Protein AF-A0A7W1IV87-F1 (afdb_monomer_lite)

Foldseek 3Di:
DDDPVNVVVQVVVCPDVPRDQDEAADQDPVSVVVCVVVPRPYYHHDPVSNVPPD

Radius of gyration: 12.71 Å; chains: 1; bounding box: 30×25×30 Å

Structure (mmCIF, N/CA/C/O backbone):
data_AF-A0A7W1IV87-F1
#
_entry.id   AF-A0A7W1IV87-F1
#
loop_
_atom_site.group_PDB
_atom_site.id
_atom_site.type_symbol
_atom_site.label_atom_id
_atom_site.label_alt_id
_atom_site.label_comp_id
_atom_site.label_asym_id
_atom_site.label_entity_id
_atom_site.label_seq_id
_atom_site.pdbx_PDB_ins_code
_atom_site.Cartn_x
_atom_site.Cartn_y
_atom_site.Cartn_z
_atom_site.occupancy
_atom_site.B_iso_or_equiv
_atom_site.auth_seq_id
_atom_site.auth_comp_id
_atom_site.auth_asym_id
_atom_site.auth_atom_id
_atom_site.pdbx_PDB_model_num
ATOM 1 N N . MET A 1 1 ? 1.912 19.433 9.025 1.00 65.12 1 MET A N 1
ATOM 2 C CA . MET A 1 1 ? 2.519 18.174 8.544 1.00 65.12 1 MET A CA 1
ATOM 3 C C . MET A 1 1 ? 2.006 17.059 9.426 1.00 65.12 1 MET A C 1
ATOM 5 O O . MET A 1 1 ? 2.079 17.216 10.636 1.00 65.12 1 MET A O 1
ATOM 9 N N . THR A 1 2 ? 1.469 15.992 8.844 1.00 88.56 2 THR A N 1
ATOM 10 C CA . THR A 1 2 ? 1.134 14.764 9.573 1.00 88.56 2 THR A CA 1
ATOM 11 C C . THR A 1 2 ? 2.425 14.032 9.933 1.00 88.56 2 THR A C 1
ATOM 13 O O . THR A 1 2 ? 3.338 13.928 9.115 1.00 88.56 2 THR A O 1
ATOM 16 N N . THR A 1 3 ? 2.529 13.548 11.162 1.00 98.00 3 THR A N 1
ATOM 17 C CA . THR A 1 3 ? 3.654 12.731 11.621 1.00 98.00 3 THR A CA 1
ATOM 18 C C . THR A 1 3 ? 3.584 11.328 11.019 1.00 98.00 3 THR A C 1
ATOM 20 O O . THR A 1 3 ? 2.521 10.851 10.615 1.00 98.00 3 THR A O 1
ATOM 23 N N . GLN A 1 4 ? 4.712 10.614 11.019 1.00 97.81 4 GLN A N 1
ATOM 24 C CA . GLN A 1 4 ? 4.743 9.213 10.588 1.00 97.81 4 GLN A CA 1
ATOM 25 C C . GLN A 1 4 ? 3.777 8.343 11.416 1.00 97.81 4 GLN A C 1
ATOM 27 O O . GLN A 1 4 ? 3.072 7.504 10.855 1.00 97.81 4 GLN A O 1
ATOM 32 N N . ARG A 1 5 ? 3.674 8.598 12.730 1.00 98.12 5 ARG A N 1
ATOM 33 C CA . ARG A 1 5 ? 2.748 7.887 13.625 1.00 98.12 5 ARG A CA 1
ATOM 34 C C . ARG A 1 5 ? 1.291 8.117 13.231 1.00 98.12 5 ARG A C 1
ATOM 36 O O . ARG A 1 5 ? 0.515 7.168 13.208 1.00 98.12 5 ARG A O 1
ATOM 43 N N . GLU A 1 6 ? 0.920 9.356 12.919 1.00 98.12 6 GLU A N 1
ATOM 44 C CA . GLU A 1 6 ? -0.438 9.683 12.467 1.00 98.12 6 GLU A CA 1
ATOM 45 C C . GLU A 1 6 ? -0.769 8.976 11.149 1.00 98.12 6 GLU A C 1
ATOM 47 O O . GLU A 1 6 ? -1.853 8.412 11.024 1.00 98.12 6 GLU A O 1
ATOM 52 N N . GLN A 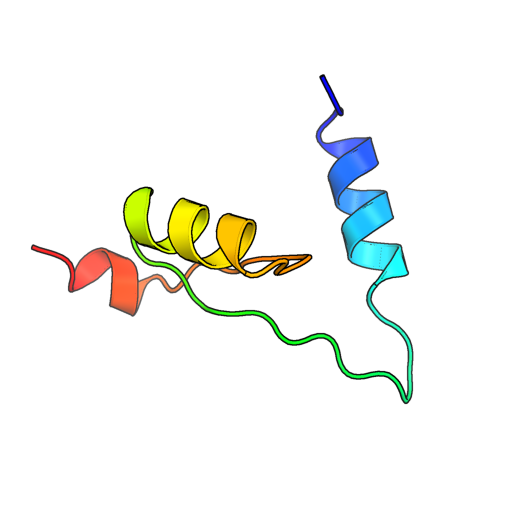1 7 ? 0.173 8.910 10.201 1.00 96.75 7 GLN A N 1
ATOM 53 C CA . GLN A 1 7 ? -0.031 8.152 8.961 1.00 96.75 7 GLN A CA 1
ATOM 54 C C . GLN A 1 7 ? -0.178 6.644 9.197 1.00 96.75 7 GLN A C 1
ATOM 56 O O . GLN A 1 7 ? -1.043 6.017 8.588 1.00 96.75 7 GLN A O 1
ATOM 61 N N . ALA A 1 8 ? 0.606 6.061 10.107 1.00 98.06 8 ALA A N 1
ATOM 62 C CA . ALA A 1 8 ? 0.487 4.646 10.458 1.00 98.06 8 ALA A CA 1
ATOM 63 C C . ALA A 1 8 ? -0.876 4.316 11.096 1.00 98.06 8 ALA A C 1
ATOM 65 O O . ALA A 1 8 ? -1.489 3.299 10.765 1.00 98.06 8 ALA A O 1
ATOM 66 N N . ILE A 1 9 ? -1.381 5.191 11.972 1.00 98.19 9 ILE A N 1
ATOM 67 C CA . ILE A 1 9 ? -2.718 5.056 12.569 1.00 98.19 9 ILE A CA 1
ATOM 68 C C . ILE A 1 9 ? -3.802 5.158 11.489 1.00 98.19 9 ILE A C 1
ATOM 70 O O . ILE A 1 9 ? -4.696 4.315 11.446 1.00 98.19 9 ILE A O 1
ATOM 74 N N . LEU A 1 10 ? -3.70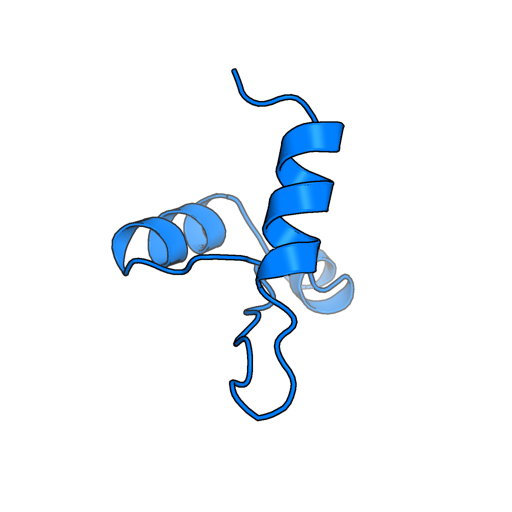6 6.140 10.584 1.00 96.88 10 LEU A N 1
ATOM 75 C CA . LEU A 1 10 ? -4.646 6.288 9.469 1.00 96.88 10 LEU A CA 1
ATOM 76 C C . LEU A 1 10 ? -4.669 5.043 8.573 1.00 96.88 10 LEU A C 1
ATOM 78 O O . LEU A 1 10 ? -5.747 4.530 8.286 1.00 96.88 10 LEU A O 1
ATOM 82 N N . LEU A 1 11 ? -3.501 4.521 8.183 1.00 97.12 11 LEU A N 1
ATOM 83 C CA . LEU A 1 11 ? -3.405 3.303 7.374 1.00 97.12 11 LEU A CA 1
ATOM 84 C C . LEU A 1 11 ? -4.016 2.095 8.096 1.00 97.12 11 LEU A C 1
ATOM 86 O O . LEU A 1 11 ? -4.735 1.311 7.482 1.00 97.12 11 LEU A O 1
ATOM 90 N N . THR A 1 12 ? -3.781 1.964 9.403 1.00 97.81 12 THR A N 1
ATOM 91 C CA . THR A 1 12 ? -4.354 0.883 10.221 1.00 97.81 12 THR A CA 1
ATOM 92 C C . THR A 1 12 ? -5.882 0.946 10.234 1.00 97.81 12 THR A C 1
ATOM 94 O O . THR A 1 12 ? -6.536 -0.067 10.010 1.00 97.81 12 THR A O 1
ATOM 97 N N . ASN A 1 13 ? -6.460 2.137 10.407 1.00 97.75 13 ASN A N 1
ATOM 98 C CA . ASN A 1 13 ? -7.914 2.334 10.434 1.00 97.75 13 ASN A CA 1
ATOM 99 C C . ASN A 1 13 ? -8.605 2.026 9.097 1.00 97.75 13 ASN A C 1
ATOM 101 O O . ASN A 1 13 ? -9.807 1.780 9.080 1.00 97.75 13 ASN A O 1
ATOM 105 N N . LEU A 1 14 ? -7.867 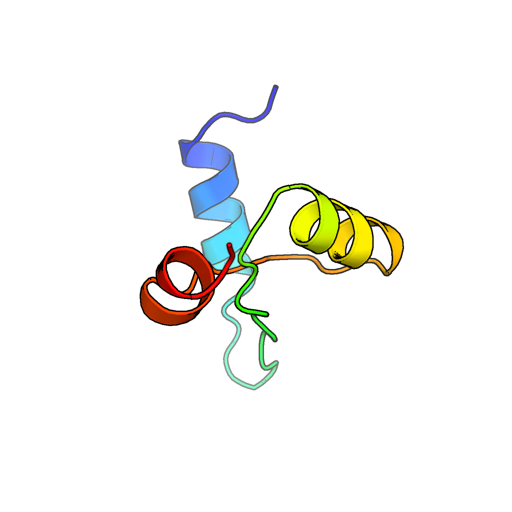2.034 7.984 1.00 97.50 14 LEU A N 1
ATOM 106 C CA . LEU A 1 14 ? -8.392 1.651 6.672 1.00 97.50 14 LEU A CA 1
ATOM 107 C C . LEU A 1 14 ? -8.474 0.125 6.470 1.00 97.50 14 LEU A C 1
ATOM 109 O O . LEU A 1 14 ? -9.101 -0.316 5.512 1.00 97.50 14 LEU A O 1
ATOM 113 N N . HIS A 1 15 ? -7.874 -0.693 7.342 1.00 97.50 15 HIS A N 1
ATOM 114 C CA . HIS A 1 15 ? -7.934 -2.156 7.248 1.00 97.50 15 HIS A CA 1
ATOM 115 C C . HIS A 1 15 ? -9.182 -2.703 7.954 1.00 97.50 15 HIS A C 1
ATOM 117 O O . HIS A 1 15 ? -9.127 -3.160 9.097 1.00 97.50 15 HIS A O 1
ATOM 123 N N . ILE A 1 16 ? -10.320 -2.669 7.261 1.00 97.75 16 ILE A N 1
ATOM 124 C CA . ILE A 1 16 ? -11.617 -3.076 7.808 1.00 97.75 16 ILE A CA 1
ATOM 125 C C . ILE A 1 16 ? -12.027 -4.429 7.217 1.00 97.75 16 ILE A C 1
ATOM 127 O O . ILE A 1 16 ? -12.085 -4.627 6.005 1.00 97.75 16 ILE A O 1
ATOM 131 N N . LYS A 1 17 ? -12.346 -5.399 8.079 1.00 97.50 17 LYS A N 1
ATOM 132 C CA . LYS A 1 17 ? -12.852 -6.703 7.631 1.00 97.50 17 LYS A CA 1
ATOM 133 C C . LYS A 1 17 ? -14.173 -6.517 6.876 1.00 97.50 17 LYS A C 1
ATOM 135 O O . LYS A 1 17 ? -15.137 -6.020 7.446 1.00 97.50 17 LYS A O 1
ATOM 140 N N . GLY A 1 18 ? -14.225 -6.990 5.633 1.00 97.62 18 GLY A N 1
ATOM 141 C CA . GLY A 1 18 ? -15.415 -6.894 4.780 1.00 97.62 18 GLY A CA 1
ATOM 142 C C . GLY A 1 18 ? -15.493 -5.623 3.928 1.00 97.62 18 GLY A C 1
ATOM 143 O O . GLY A 1 18 ? -16.379 -5.549 3.086 1.00 97.62 18 GLY A O 1
ATOM 144 N N . ASP A 1 19 ? -14.558 -4.683 4.090 1.00 96.69 19 ASP A N 1
ATOM 145 C CA . ASP A 1 19 ? -14.401 -3.505 3.229 1.00 96.69 19 ASP A CA 1
ATOM 146 C C . ASP A 1 19 ? -12.961 -3.486 2.679 1.00 96.69 19 ASP A C 1
ATOM 148 O O . ASP A 1 19 ? -12.036 -3.018 3.351 1.00 96.69 19 ASP A O 1
ATOM 152 N N . PRO A 1 20 ? -12.714 -4.125 1.521 1.00 94.81 20 PRO A N 1
ATOM 153 C CA . PRO A 1 20 ? -11.364 -4.331 1.019 1.00 94.81 20 PRO A CA 1
ATOM 154 C C . PRO A 1 20 ? -10.693 -3.008 0.636 1.00 94.81 20 PRO A C 1
ATOM 156 O O . PRO A 1 20 ? -11.184 -2.248 -0.198 1.00 94.81 20 PRO A O 1
ATOM 159 N N . LEU A 1 21 ? -9.504 -2.779 1.191 1.00 95.25 21 LEU A N 1
ATOM 160 C CA . LEU A 1 21 ? -8.651 -1.656 0.825 1.00 95.25 21 LEU A CA 1
ATOM 161 C C . LEU A 1 21 ? -7.832 -1.998 -0.427 1.00 95.25 21 LEU A C 1
ATOM 163 O O . LEU A 1 21 ? -7.078 -2.970 -0.433 1.00 95.25 21 LEU A O 1
ATOM 167 N N . ILE A 1 22 ? -7.950 -1.185 -1.479 1.00 93.69 22 ILE A N 1
ATOM 168 C CA . ILE A 1 22 ? -7.167 -1.349 -2.712 1.00 93.69 22 ILE A CA 1
ATOM 169 C C . ILE A 1 22 ? -5.853 -0.572 -2.595 1.00 93.69 22 ILE A C 1
ATOM 171 O O . ILE A 1 22 ? -5.863 0.651 -2.449 1.00 93.69 22 ILE A O 1
ATOM 175 N N . LEU A 1 23 ? -4.724 -1.284 -2.671 1.00 94.75 23 LEU A N 1
ATOM 176 C CA . LEU A 1 23 ? -3.377 -0.711 -2.641 1.00 94.75 23 LEU A CA 1
ATOM 177 C C . LEU A 1 23 ? -2.714 -0.913 -4.003 1.00 94.75 23 LEU A C 1
ATOM 179 O O . LEU A 1 23 ? -2.407 -2.037 -4.389 1.00 94.75 23 LEU A O 1
ATOM 183 N N . PHE A 1 24 ? -2.459 0.181 -4.713 1.00 95.44 24 PHE A N 1
ATOM 184 C CA . PHE A 1 24 ? -1.731 0.142 -5.977 1.00 95.44 24 PHE A CA 1
ATOM 185 C C . PHE A 1 24 ? -0.226 0.230 -5.731 1.00 95.44 24 PHE A C 1
ATOM 187 O O . PHE A 1 24 ? 0.233 1.116 -5.005 1.00 95.44 24 PHE A O 1
ATOM 194 N N . ASN A 1 25 ? 0.541 -0.660 -6.361 1.00 96.94 25 ASN A N 1
ATOM 195 C CA . ASN A 1 25 ? 1.999 -0.603 -6.355 1.00 96.94 25 ASN A CA 1
ATOM 196 C C . ASN A 1 25 ? 2.490 0.464 -7.345 1.00 96.94 25 ASN A C 1
ATOM 198 O O . ASN A 1 25 ? 2.507 0.233 -8.552 1.00 96.94 25 ASN A O 1
ATOM 202 N N . ILE A 1 26 ? 2.906 1.615 -6.823 1.00 97.31 26 ILE A N 1
ATOM 203 C CA . ILE A 1 26 ? 3.551 2.685 -7.591 1.00 97.31 26 ILE A CA 1
ATOM 204 C C . ILE A 1 26 ? 5.054 2.434 -7.737 1.00 97.31 26 ILE A C 1
ATOM 206 O O . ILE A 1 26 ? 5.657 1.703 -6.941 1.00 97.31 26 ILE A O 1
ATOM 210 N N . TRP A 1 27 ? 5.653 3.052 -8.755 1.00 96.88 27 TRP A N 1
ATOM 211 C CA . TRP A 1 27 ? 7.078 2.913 -9.081 1.00 96.88 27 TRP A CA 1
ATOM 212 C C . TRP A 1 27 ? 7.827 4.248 -9.181 1.00 96.88 27 TRP A C 1
ATOM 214 O O . TRP A 1 27 ? 9.054 4.245 -9.209 1.00 96.88 27 TRP A O 1
ATOM 224 N N . ASP A 1 28 ? 7.124 5.384 -9.185 1.00 96.56 28 ASP A N 1
ATOM 225 C CA . ASP A 1 28 ? 7.720 6.722 -9.244 1.00 96.56 28 ASP A CA 1
ATOM 226 C C . ASP A 1 28 ? 6.817 7.801 -8.603 1.00 96.56 28 ASP A C 1
ATOM 228 O O . ASP A 1 28 ? 5.708 7.541 -8.128 1.00 96.56 28 ASP A O 1
ATOM 232 N N . ALA A 1 29 ? 7.294 9.048 -8.575 1.00 96.81 29 ALA A N 1
ATOM 233 C CA . ALA A 1 29 ? 6.525 10.170 -8.035 1.00 96.81 29 ALA A CA 1
ATOM 234 C C . ALA A 1 29 ? 5.315 10.555 -8.911 1.00 96.81 29 ALA A C 1
ATOM 236 O O . ALA A 1 29 ? 4.316 11.060 -8.393 1.00 96.81 29 ALA A O 1
ATOM 237 N N . GLY A 1 30 ? 5.389 10.322 -10.227 1.00 97.06 30 GLY A N 1
ATOM 238 C CA . GLY A 1 30 ? 4.310 10.641 -11.165 1.00 97.06 30 GLY A CA 1
ATOM 239 C C . GLY A 1 30 ? 3.085 9.754 -10.948 1.00 97.06 30 GLY A C 1
ATOM 240 O O . GLY A 1 30 ? 1.971 10.254 -10.817 1.00 97.06 30 GLY A O 1
ATOM 241 N N . SER A 1 31 ? 3.304 8.448 -10.814 1.00 96.31 31 SER A N 1
ATOM 242 C CA . SER A 1 31 ? 2.289 7.444 -10.490 1.00 96.31 31 SER A CA 1
ATOM 243 C C . SER A 1 31 ? 1.660 7.685 -9.116 1.00 96.31 31 SER A C 1
ATOM 245 O O . SER A 1 31 ? 0.437 7.619 -8.992 1.00 96.31 31 SER A O 1
ATOM 247 N N . ALA A 1 32 ? 2.450 8.063 -8.103 1.00 96.94 32 ALA A N 1
ATOM 248 C CA . ALA A 1 32 ? 1.910 8.468 -6.803 1.00 96.94 32 ALA A CA 1
ATOM 249 C C . ALA A 1 32 ? 0.958 9.673 -6.919 1.00 96.94 32 ALA A C 1
ATOM 251 O O . ALA A 1 32 ? -0.140 9.655 -6.358 1.00 96.94 32 ALA A O 1
ATOM 252 N N . LYS A 1 33 ? 1.344 10.700 -7.689 1.00 97.62 33 LYS A N 1
ATOM 253 C CA . LYS A 1 33 ? 0.517 11.894 -7.902 1.00 97.62 33 LYS A CA 1
ATOM 254 C C . LYS A 1 33 ? -0.759 11.588 -8.692 1.00 97.62 33 LYS A C 1
ATOM 256 O O . LYS A 1 33 ? -1.830 12.032 -8.290 1.00 97.62 33 LYS A O 1
ATOM 261 N N . ALA A 1 34 ? -0.664 10.791 -9.754 1.00 97.06 34 ALA A N 1
ATOM 262 C CA . ALA A 1 34 ? -1.820 10.392 -10.556 1.00 97.06 34 ALA A CA 1
ATOM 263 C C . ALA A 1 34 ? -2.880 9.663 -9.712 1.00 97.06 34 ALA A C 1
ATOM 265 O O . ALA A 1 34 ? -4.073 9.935 -9.832 1.00 97.06 34 ALA A O 1
ATOM 266 N N . LEU A 1 35 ? -2.453 8.777 -8.803 1.00 96.12 35 LEU A N 1
ATOM 267 C CA . LEU A 1 35 ? -3.371 8.086 -7.896 1.00 96.12 35 LEU A CA 1
ATOM 268 C C . LEU A 1 35 ? -4.008 9.022 -6.865 1.00 96.12 35 LEU A C 1
ATOM 270 O O . LEU A 1 35 ? -5.190 8.878 -6.549 1.00 96.12 35 LEU A O 1
ATOM 274 N N . GLN A 1 36 ? -3.254 10.001 -6.362 1.00 95.44 36 GLN A N 1
ATOM 275 C CA . GLN A 1 36 ? -3.804 11.023 -5.476 1.00 95.44 36 GLN A CA 1
ATOM 276 C C . GLN A 1 36 ? -4.898 11.849 -6.176 1.00 95.44 36 GLN A C 1
ATOM 278 O O . GLN A 1 36 ? -5.930 12.127 -5.567 1.00 95.44 36 GLN A O 1
ATOM 283 N N . GLU A 1 37 ? -4.705 12.210 -7.447 1.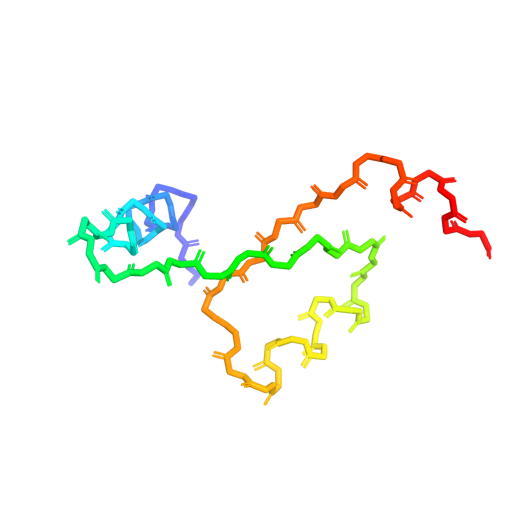00 97.19 37 GLU A N 1
ATOM 284 C CA . GLU A 1 37 ? -5.666 13.000 -8.235 1.00 97.19 37 GLU A CA 1
ATOM 285 C C . GLU A 1 37 ? -7.000 12.273 -8.464 1.00 97.19 37 GLU A C 1
ATOM 287 O O . GLU A 1 37 ? -8.048 12.916 -8.502 1.00 97.19 37 GLU A O 1
ATO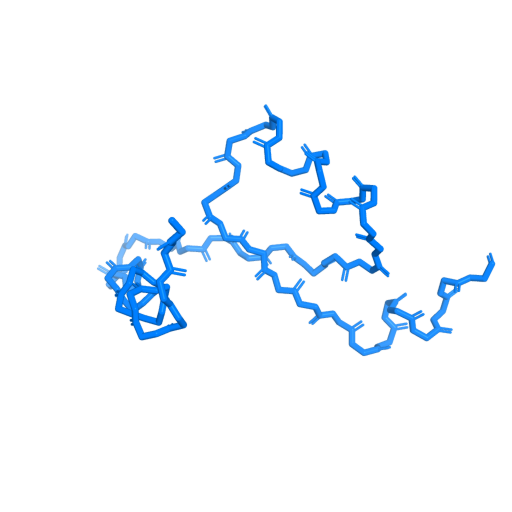M 292 N N . ILE A 1 38 ? -6.991 10.938 -8.535 1.00 95.44 38 ILE A N 1
ATOM 293 C CA . ILE A 1 38 ? -8.213 10.120 -8.650 1.00 95.44 38 ILE A CA 1
ATOM 294 C C . ILE A 1 38 ? -8.795 9.690 -7.292 1.00 95.44 38 ILE A C 1
ATOM 296 O O . ILE A 1 38 ? -9.721 8.882 -7.241 1.00 95.44 38 ILE A O 1
ATOM 300 N N . GLY A 1 39 ? -8.267 10.220 -6.184 1.00 94.31 39 GLY A N 1
ATOM 301 C CA . GLY A 1 39 ? -8.808 10.000 -4.842 1.00 94.31 39 GLY A CA 1
ATOM 302 C C . GLY A 1 39 ? -8.379 8.693 -4.171 1.00 94.31 39 GLY A C 1
ATOM 303 O O . GLY A 1 39 ? -9.060 8.231 -3.251 1.00 94.31 39 GLY A O 1
ATOM 304 N N . ALA A 1 40 ? -7.263 8.085 -4.590 1.00 95.50 40 ALA A N 1
ATOM 305 C CA . ALA A 1 40 ? -6.705 6.942 -3.874 1.00 95.50 40 ALA A CA 1
ATOM 306 C C . ALA A 1 40 ? -6.336 7.338 -2.434 1.00 95.50 40 ALA A C 1
ATOM 308 O O . ALA A 1 40 ? -5.643 8.326 -2.196 1.00 95.50 40 ALA A O 1
ATOM 309 N N . LYS A 1 41 ? -6.789 6.544 -1.457 1.00 94.00 41 LYS A N 1
ATOM 310 C CA . LYS A 1 41 ? -6.535 6.802 -0.028 1.00 94.00 41 LYS A CA 1
ATOM 311 C C . LYS A 1 41 ? -5.135 6.369 0.411 1.00 94.00 41 LYS A C 1
ATOM 313 O O . LYS A 1 41 ? -4.619 6.885 1.398 1.00 94.00 41 LYS A O 1
ATOM 318 N N . VAL A 1 42 ? -4.559 5.385 -0.283 1.00 96.12 42 VAL A N 1
ATOM 319 C CA . VAL A 1 42 ? -3.289 4.729 0.052 1.00 96.12 42 VAL A CA 1
ATOM 320 C C . VAL A 1 42 ? -2.573 4.259 -1.213 1.00 96.12 42 VAL A C 1
ATOM 322 O O . VAL A 1 42 ? -3.208 3.978 -2.228 1.00 96.12 42 VAL A O 1
ATOM 325 N N . ILE A 1 43 ? -1.250 4.137 -1.124 1.00 96.56 43 ILE A N 1
ATOM 326 C CA . ILE A 1 43 ? -0.374 3.562 -2.151 1.00 96.56 43 ILE A CA 1
ATOM 327 C C . ILE A 1 43 ? 0.581 2.559 -1.499 1.00 96.56 43 ILE A C 1
ATOM 329 O O . ILE A 1 43 ? 0.896 2.674 -0.314 1.00 96.56 43 ILE A O 1
ATOM 333 N N . ALA A 1 44 ? 1.052 1.592 -2.277 1.00 97.44 44 ALA A N 1
ATOM 334 C CA . ALA A 1 44 ? 2.146 0.696 -1.917 1.00 97.44 44 ALA A CA 1
ATOM 335 C C . ALA A 1 44 ? 3.294 0.875 -2.913 1.00 97.44 44 ALA A C 1
ATOM 337 O O . ALA A 1 44 ? 3.090 1.392 -4.005 1.00 97.44 44 ALA A O 1
ATOM 338 N N . THR A 1 45 ? 4.495 0.417 -2.578 1.00 96.88 45 THR A N 1
ATOM 339 C CA . THR A 1 45 ? 5.605 0.327 -3.537 1.00 96.88 45 THR A CA 1
ATOM 340 C C . THR A 1 45 ? 5.854 -1.131 -3.910 1.00 96.88 45 THR A C 1
ATOM 342 O O . THR A 1 45 ? 5.559 -2.047 -3.142 1.00 96.88 45 THR A O 1
ATOM 345 N N . GLY A 1 46 ? 6.341 -1.376 -5.126 1.00 95.69 46 GLY A N 1
ATOM 346 C CA . GLY A 1 46 ? 6.773 -2.702 -5.575 1.00 95.69 46 GLY A CA 1
ATOM 347 C C . GLY A 1 46 ? 8.249 -2.670 -5.943 1.00 95.69 46 GLY A C 1
ATOM 348 O O . GLY A 1 46 ? 8.624 -1.923 -6.841 1.00 95.69 46 GLY A O 1
ATOM 349 N N . SER A 1 47 ? 9.088 -3.472 -5.280 1.00 95.94 47 SER A N 1
ATOM 350 C CA . SER A 1 47 ? 10.542 -3.468 -5.518 1.00 95.94 47 SER A CA 1
ATOM 351 C C . SER A 1 47 ? 10.896 -3.781 -6.971 1.00 95.94 47 SER A C 1
ATOM 353 O O . SER A 1 47 ? 11.726 -3.095 -7.557 1.00 95.94 47 SER A O 1
ATOM 355 N N . TRP A 1 48 ? 10.223 -4.764 -7.571 1.00 96.69 48 TRP A N 1
ATOM 356 C CA . TRP A 1 48 ? 10.395 -5.095 -8.984 1.00 96.69 48 TRP A CA 1
ATOM 357 C C . TRP A 1 48 ? 9.938 -3.961 -9.908 1.00 96.69 48 TRP A C 1
ATOM 359 O O . TRP A 1 48 ? 10.671 -3.592 -10.817 1.00 96.69 48 TRP A O 1
ATOM 369 N N . SER A 1 49 ? 8.761 -3.377 -9.659 1.00 95.12 49 SER A N 1
ATOM 370 C CA . SER A 1 49 ? 8.226 -2.276 -10.472 1.00 95.12 49 SER A CA 1
ATOM 371 C C . SER A 1 49 ? 9.152 -1.062 -10.465 1.00 95.12 49 SER A C 1
ATOM 373 O O . SER A 1 49 ? 9.385 -0.467 -11.509 1.00 95.12 49 SER A O 1
ATOM 375 N N . VAL A 1 50 ? 9.716 -0.732 -9.298 1.00 96.25 50 VAL A N 1
ATOM 376 C CA . VAL A 1 50 ? 10.716 0.333 -9.157 1.00 96.25 50 VAL A CA 1
ATOM 377 C C . VAL A 1 50 ? 12.011 -0.038 -9.882 1.00 96.25 50 VAL A C 1
ATOM 379 O O . VAL A 1 50 ? 12.540 0.779 -10.622 1.00 96.25 50 VAL A O 1
ATOM 382 N N . ALA A 1 51 ? 12.520 -1.264 -9.714 1.00 97.00 51 ALA A N 1
ATOM 383 C CA . ALA A 1 51 ? 13.764 -1.700 -10.356 1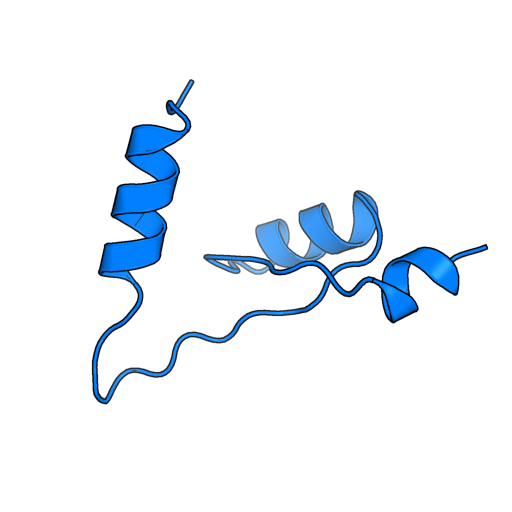.00 97.00 51 ALA A CA 1
ATOM 384 C C . ALA A 1 51 ? 13.670 -1.751 -11.891 1.00 97.00 51 ALA A C 1
ATOM 386 O O . ALA A 1 51 ? 14.666 -1.543 -12.577 1.00 97.00 51 ALA A O 1
ATOM 387 N N . ALA A 1 52 ? 12.484 -2.041 -12.426 1.00 96.44 52 ALA A N 1
ATOM 388 C CA . ALA A 1 52 ? 12.235 -2.110 -13.859 1.00 96.44 52 ALA A CA 1
ATOM 389 C C . ALA A 1 52 ? 11.946 -0.740 -14.502 1.00 96.44 52 ALA A C 1
ATOM 391 O O . ALA A 1 52 ? 11.933 -0.661 -15.729 1.00 96.44 52 ALA A O 1
ATOM 392 N N . ALA A 1 53 ? 11.728 0.322 -13.719 1.00 92.44 53 ALA A N 1
ATOM 393 C CA . ALA A 1 53 ? 11.497 1.672 -14.227 1.00 92.44 53 ALA A CA 1
ATOM 394 C C . ALA A 1 53 ? 12.838 2.327 -14.611 1.00 92.44 53 ALA A C 1
ATOM 396 O O . ALA A 1 53 ? 13.615 2.715 -13.739 1.00 92.44 53 ALA A O 1
ATOM 397 N N . HIS A 1 54 ? 13.123 2.412 -15.912 1.00 79.88 54 HIS A N 1
ATOM 398 C CA . HIS A 1 54 ? 14.316 3.042 -16.489 1.00 79.88 54 HIS A CA 1
ATOM 399 C C . HIS A 1 54 ? 13.941 3.973 -17.640 1.00 79.88 54 HIS A C 1
ATOM 401 O O . HIS A 1 54 ? 12.928 3.688 -18.318 1.00 79.88 54 HIS A O 1
#

pLDDT: mean 95.5, std 5.0, range [65.12, 98.19]

Sequence (54 aa):
MTTQREQAILLTNLHIKGDPLILFNIWDAGSAKALQEIGAKVIATGSWSVAAAH

Secondary structure (DSSP, 8-state):
---HHHHHHHHHHT-BTTBPPP-EEE-SHHHHHHHHHTT-S-EEE-HHHHHH--